Protein AF-A0A1V3X1W0-F1 (afdb_monomer_lite)

Structure (mmCIF, N/CA/C/O backbone):
data_AF-A0A1V3X1W0-F1
#
_entry.id   AF-A0A1V3X1W0-F1
#
loop_
_atom_site.group_PDB
_atom_site.id
_atom_site.type_symbol
_atom_site.label_atom_id
_atom_site.label_alt_id
_atom_site.label_comp_id
_atom_site.label_asym_id
_atom_site.label_entity_id
_atom_site.label_seq_id
_atom_site.pdbx_PDB_ins_code
_atom_site.Cartn_x
_atom_site.Cartn_y
_atom_site.Cartn_z
_atom_site.occupancy
_atom_site.B_iso_or_equiv
_atom_site.auth_seq_id
_atom_site.auth_comp_id
_atom_site.auth_asym_id
_atom_site.auth_atom_id
_atom_site.pdbx_PDB_model_num
ATOM 1 N N . MET A 1 1 ? -32.025 -1.546 24.830 1.00 60.06 1 MET A N 1
ATOM 2 C CA . MET A 1 1 ? -30.639 -1.433 25.326 1.00 60.06 1 MET A CA 1
ATOM 3 C C . MET A 1 1 ? -30.251 -2.795 25.879 1.00 60.06 1 MET A C 1
ATOM 5 O O . MET A 1 1 ? -30.602 -3.087 27.011 1.00 60.06 1 MET A O 1
ATOM 9 N N . LEU A 1 2 ? -29.684 -3.672 25.042 1.00 84.56 2 LEU A N 1
ATOM 10 C CA . LEU A 1 2 ? -29.407 -5.068 25.401 1.00 84.56 2 LEU A CA 1
ATOM 11 C C . LEU A 1 2 ? -27.909 -5.331 25.292 1.00 84.56 2 LEU A C 1
ATOM 13 O O . LEU A 1 2 ? -27.357 -5.202 24.206 1.00 84.56 2 LEU A O 1
ATOM 17 N N . ASN A 1 3 ? -27.288 -5.710 26.403 1.00 91.06 3 ASN A N 1
ATOM 18 C CA . ASN A 1 3 ? -25.958 -6.306 26.405 1.00 91.06 3 ASN A CA 1
ATOM 19 C C . ASN A 1 3 ? -26.107 -7.833 26.440 1.00 91.06 3 ASN A C 1
ATOM 21 O O . ASN A 1 3 ? -27.032 -8.342 27.071 1.00 91.06 3 ASN A O 1
ATOM 25 N N . THR A 1 4 ? -25.198 -8.550 25.782 1.00 93.31 4 THR A N 1
ATOM 26 C CA . THR A 1 4 ? -25.135 -10.018 25.769 1.00 93.31 4 THR A CA 1
ATOM 27 C C . THR A 1 4 ? -23.783 -10.474 26.321 1.00 93.31 4 THR A C 1
ATOM 29 O O . THR A 1 4 ? -22.744 -10.063 25.815 1.00 93.31 4 THR A O 1
ATOM 32 N N . GLY A 1 5 ? -23.776 -11.335 27.340 1.00 90.75 5 GLY A N 1
ATOM 33 C CA . GLY A 1 5 ? -22.561 -11.745 28.064 1.00 90.75 5 GLY A CA 1
ATOM 34 C C . GLY A 1 5 ? -22.300 -10.919 29.331 1.00 90.75 5 GLY A C 1
ATOM 35 O O . GLY A 1 5 ? -23.100 -10.052 29.691 1.00 90.75 5 GLY A O 1
ATOM 36 N N . ASP A 1 6 ? -21.190 -11.196 30.017 1.00 93.00 6 ASP A N 1
ATOM 37 C CA . ASP A 1 6 ? -20.968 -10.762 31.402 1.00 93.00 6 ASP A CA 1
ATOM 38 C C . ASP A 1 6 ? -20.188 -9.442 31.529 1.00 93.00 6 ASP A C 1
ATOM 40 O O . ASP A 1 6 ? -19.333 -9.097 30.713 1.00 93.00 6 ASP A O 1
ATOM 44 N N . PHE A 1 7 ? -20.455 -8.702 32.610 1.00 94.31 7 PHE A N 1
ATOM 45 C CA . PHE A 1 7 ? -19.731 -7.481 33.005 1.00 94.31 7 PHE A CA 1
ATOM 46 C C . PHE A 1 7 ? -19.680 -6.363 31.949 1.00 94.31 7 PHE A C 1
ATOM 48 O O . PHE A 1 7 ? -18.751 -5.559 31.938 1.00 94.31 7 PHE A O 1
ATOM 55 N N . ASN A 1 8 ? -20.685 -6.282 31.075 1.00 92.19 8 ASN A N 1
ATOM 56 C CA . ASN A 1 8 ? -20.778 -5.207 30.091 1.00 92.19 8 ASN A CA 1
ATOM 57 C C . ASN A 1 8 ? -21.503 -3.969 30.659 1.00 92.19 8 ASN A C 1
ATOM 59 O O . ASN A 1 8 ? -22.616 -4.086 31.177 1.00 92.19 8 ASN A O 1
ATOM 63 N N . ALA A 1 9 ? -20.915 -2.783 30.491 1.00 91.75 9 ALA A N 1
ATOM 64 C CA . ALA A 1 9 ? -21.475 -1.480 30.856 1.00 91.75 9 ALA A CA 1
ATOM 65 C C . ALA A 1 9 ? -21.738 -0.618 29.604 1.00 91.75 9 ALA A C 1
ATOM 67 O O . ALA A 1 9 ? -20.962 -0.661 28.657 1.00 91.75 9 ALA A O 1
ATOM 68 N N . GLY A 1 10 ? -22.809 0.183 29.599 1.00 91.00 10 GLY A N 1
ATOM 69 C CA . GLY A 1 10 ? -23.261 0.933 28.411 1.00 91.00 10 GLY A CA 1
ATOM 70 C C . GLY A 1 10 ? -24.251 0.137 27.550 1.00 91.00 10 GLY A C 1
ATOM 71 O O . GLY A 1 10 ? -25.007 -0.676 28.098 1.00 91.00 10 GLY A O 1
ATOM 72 N N . PHE A 1 11 ? -24.282 0.362 26.231 1.00 91.50 11 PHE A N 1
ATOM 73 C CA . PHE A 1 11 ? -25.335 -0.143 25.339 1.00 91.50 11 PHE A CA 1
ATOM 74 C C . PHE A 1 11 ? -24.842 -1.043 24.194 1.00 91.50 11 PHE A C 1
ATOM 76 O O . PHE A 1 11 ? -23.929 -0.698 23.459 1.00 91.50 11 PHE A O 1
ATOM 83 N N . ILE A 1 12 ? -25.553 -2.152 23.941 1.00 92.56 12 ILE A N 1
ATOM 84 C CA . ILE A 1 12 ? -25.354 -3.025 22.761 1.00 92.56 12 ILE A CA 1
ATOM 85 C C . ILE A 1 12 ? -23.946 -3.639 22.735 1.00 92.56 12 ILE A C 1
ATOM 87 O O . ILE A 1 12 ? -23.279 -3.703 21.710 1.00 92.56 12 ILE A O 1
ATOM 91 N N . ASN A 1 13 ? -23.483 -4.112 23.888 1.00 90.94 13 ASN A N 1
ATOM 92 C CA . ASN A 1 13 ? -22.205 -4.804 23.998 1.00 90.94 13 ASN A CA 1
ATOM 93 C C . ASN A 1 13 ? -22.394 -6.324 24.004 1.00 90.94 13 ASN A C 1
ATOM 95 O O . ASN A 1 13 ? -23.276 -6.831 24.696 1.00 90.94 13 ASN A O 1
ATOM 99 N N . THR A 1 14 ? -21.552 -7.052 23.274 1.00 92.69 14 THR A N 1
ATOM 100 C CA . THR A 1 14 ? -21.523 -8.520 23.237 1.00 92.69 14 THR A CA 1
ATOM 101 C C . THR A 1 14 ? -20.161 -9.040 23.698 1.00 92.69 14 THR A C 1
ATOM 103 O O . THR A 1 14 ? -19.138 -8.685 23.125 1.00 92.69 14 THR A O 1
ATOM 106 N N . GLY A 1 15 ? -20.119 -9.914 24.701 1.00 92.44 15 GLY A N 1
ATOM 107 C CA . GLY A 1 15 ? -18.882 -10.526 25.201 1.00 92.44 15 GLY A CA 1
ATOM 108 C C . GLY A 1 15 ? -18.639 -10.240 26.679 1.00 92.44 15 GLY A C 1
ATOM 109 O O . GLY A 1 15 ? -19.589 -10.272 27.457 1.00 92.44 15 GLY A O 1
ATOM 110 N N . LEU A 1 16 ? -17.385 -9.999 27.072 1.00 94.00 16 LEU A N 1
ATOM 111 C CA . LEU A 1 16 ? -16.974 -9.893 28.477 1.00 94.00 16 LEU A CA 1
ATOM 112 C C . LEU A 1 16 ? -16.328 -8.539 28.778 1.00 94.00 16 LEU A C 1
ATOM 114 O O . LEU A 1 16 ? -15.341 -8.168 28.145 1.00 94.00 16 LEU A O 1
ATOM 118 N N . GLY A 1 17 ? -16.810 -7.849 29.809 1.00 91.88 17 GLY A N 1
ATOM 119 C CA . GLY A 1 17 ? -16.084 -6.722 30.400 1.00 91.88 17 GLY A CA 1
ATOM 120 C C . GLY A 1 17 ? -15.959 -5.493 29.497 1.00 91.88 17 GLY A C 1
ATOM 121 O O . GLY A 1 17 ? -14.992 -4.749 29.639 1.00 91.88 17 GLY A O 1
ATOM 122 N N . ASN A 1 18 ? -16.875 -5.292 28.545 1.00 91.69 18 ASN A N 1
ATOM 123 C CA . ASN A 1 18 ? -16.846 -4.109 27.686 1.00 91.69 18 ASN A CA 1
ATOM 124 C C . ASN A 1 18 ? -17.540 -2.919 28.370 1.00 91.69 18 ASN A C 1
ATOM 126 O O . ASN A 1 18 ? -18.630 -3.079 28.915 1.00 91.69 18 ASN A O 1
ATOM 130 N N . SER A 1 19 ? -16.960 -1.722 28.301 1.00 90.62 19 SER A N 1
ATOM 131 C CA . SER A 1 19 ? -17.609 -0.452 28.645 1.00 90.62 19 SER A CA 1
ATOM 132 C C . SER A 1 19 ? -17.759 0.431 27.405 1.00 90.62 19 SER A C 1
ATOM 134 O O . SER A 1 19 ? -16.907 0.391 26.527 1.00 90.62 19 SER A O 1
ATOM 136 N N . GLY A 1 20 ? -18.809 1.250 27.343 1.00 88.94 20 GLY A N 1
ATOM 137 C CA . GLY A 1 20 ? -19.127 2.081 26.172 1.00 88.94 20 GLY A CA 1
ATOM 138 C C . GLY A 1 20 ? -20.240 1.458 25.330 1.00 88.94 20 GLY A C 1
ATOM 139 O O . GLY A 1 20 ? -21.023 0.671 25.862 1.00 88.94 20 GLY A O 1
ATOM 140 N N . ASP A 1 21 ? -20.322 1.792 24.039 1.00 90.12 21 ASP A N 1
ATOM 141 C CA . ASP A 1 21 ? -21.452 1.383 23.196 1.00 90.12 21 ASP A CA 1
ATOM 142 C C . ASP A 1 21 ? -21.037 0.572 21.956 1.00 90.12 21 ASP A C 1
ATOM 144 O O . ASP A 1 21 ? -20.064 0.886 21.272 1.00 90.12 21 ASP A O 1
ATOM 148 N N . SER A 1 22 ? -21.835 -0.436 21.594 1.00 90.56 22 SER A N 1
ATOM 149 C CA . SER A 1 22 ? -21.684 -1.241 20.369 1.00 90.56 22 SER A CA 1
ATOM 150 C C . SER A 1 22 ? -20.356 -2.002 20.254 1.00 90.56 22 SER A C 1
ATOM 152 O O . SER A 1 22 ? -19.782 -2.092 19.166 1.00 90.56 22 SER A O 1
ATOM 154 N N . ASN A 1 23 ? -19.843 -2.553 21.358 1.00 88.88 23 ASN A N 1
ATOM 155 C CA . ASN A 1 23 ? -18.620 -3.358 21.344 1.00 88.88 23 ASN A CA 1
ATOM 156 C C . ASN A 1 23 ? -18.905 -4.865 21.256 1.00 88.88 23 ASN A C 1
ATOM 158 O O . ASN A 1 23 ? -19.846 -5.367 21.860 1.00 88.88 23 ASN A O 1
ATOM 162 N N . THR A 1 24 ? -18.050 -5.616 20.566 1.00 89.69 24 THR A N 1
ATOM 163 C CA . THR A 1 24 ? -18.040 -7.084 20.555 1.00 89.69 24 THR A CA 1
ATOM 164 C C . THR A 1 24 ? -16.658 -7.602 20.959 1.00 89.69 24 THR A C 1
ATOM 166 O O . THR A 1 24 ? -15.658 -7.210 20.373 1.00 89.69 24 THR A O 1
ATOM 169 N N . GLY A 1 25 ? -16.567 -8.499 21.939 1.00 89.38 25 GLY A N 1
ATOM 170 C CA . GLY A 1 25 ? -15.304 -9.111 22.367 1.00 89.38 25 GLY A CA 1
ATOM 171 C C . GLY A 1 25 ? -15.000 -8.900 23.849 1.00 89.38 25 GLY A C 1
ATOM 172 O O . GLY A 1 25 ? -15.903 -9.023 24.677 1.00 89.38 25 GLY A O 1
ATOM 173 N N . LEU A 1 26 ? -13.732 -8.661 24.196 1.00 90.00 26 LEU A N 1
ATOM 174 C CA . LEU A 1 26 ? -13.257 -8.677 25.584 1.00 90.00 26 LEU A CA 1
ATOM 175 C C . LEU A 1 26 ? -12.615 -7.342 25.976 1.00 90.00 26 LEU A C 1
ATOM 177 O O . LEU A 1 26 ? -11.696 -6.876 25.307 1.00 90.00 26 LEU A O 1
ATOM 181 N N . PHE A 1 27 ? -13.027 -6.774 27.107 1.00 90.88 27 PHE A N 1
ATOM 182 C CA . PHE A 1 27 ? -12.347 -5.639 27.744 1.00 90.88 27 PHE A CA 1
ATOM 183 C C . PHE A 1 27 ? -12.186 -4.395 26.851 1.00 90.88 27 PHE A C 1
ATOM 185 O O . PHE A 1 27 ? -11.184 -3.686 26.943 1.00 90.88 27 PHE A O 1
ATOM 192 N N . ASN A 1 28 ? -13.148 -4.119 25.967 1.00 88.50 28 ASN A N 1
ATOM 193 C CA . ASN A 1 28 ? -13.152 -2.877 25.193 1.00 88.50 28 ASN A CA 1
ATOM 194 C C . ASN A 1 28 ? -13.761 -1.750 26.027 1.00 88.50 28 ASN A C 1
ATOM 196 O O . ASN A 1 28 ? -14.858 -1.923 26.540 1.00 88.50 28 ASN A O 1
ATOM 200 N N . ALA A 1 29 ? -13.079 -0.611 26.152 1.00 87.62 29 ALA A N 1
ATOM 201 C CA . ALA A 1 29 ? -13.554 0.533 26.930 1.00 87.62 29 ALA A CA 1
A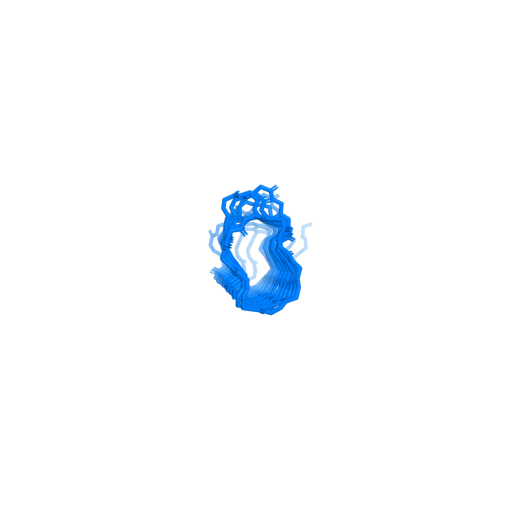TOM 202 C C . ALA A 1 29 ? -14.113 1.703 26.094 1.00 87.62 29 ALA A C 1
ATOM 204 O O . ALA A 1 29 ? -14.738 2.600 26.659 1.00 87.62 29 ALA A O 1
ATOM 205 N N . GLY A 1 30 ? -13.883 1.705 24.774 1.00 84.19 30 GLY A N 1
ATOM 206 C CA . GLY A 1 30 ? -14.447 2.688 23.840 1.00 84.19 30 GLY A CA 1
ATOM 207 C C . GLY A 1 30 ? -15.789 2.256 23.238 1.00 84.19 30 GLY A C 1
ATOM 208 O O . GLY A 1 30 ? -16.487 1.421 23.790 1.00 84.19 30 GLY A O 1
ATOM 209 N N . SER A 1 31 ? -16.142 2.793 22.071 1.00 87.06 31 SER A N 1
ATOM 210 C CA . SER A 1 31 ? -17.349 2.427 21.311 1.00 87.06 31 SER A CA 1
ATOM 211 C C . SER A 1 31 ? -17.013 1.871 19.929 1.00 87.06 31 SER A C 1
ATOM 213 O O . SER A 1 31 ? -15.994 2.245 19.340 1.00 87.06 31 SER A O 1
ATOM 215 N N . PHE A 1 32 ? -17.894 1.016 19.405 1.00 87.31 32 PHE A N 1
ATOM 216 C CA . PHE A 1 32 ? -17.793 0.347 18.101 1.00 87.31 32 PHE A CA 1
ATOM 217 C C . PHE A 1 32 ? -16.605 -0.615 17.950 1.00 87.31 32 PHE A C 1
ATOM 219 O O . PHE A 1 32 ? -16.201 -0.922 16.832 1.00 87.31 32 PHE A O 1
ATOM 226 N N . ASN A 1 33 ? -16.030 -1.132 19.033 1.00 84.81 33 ASN A N 1
ATOM 227 C CA . ASN A 1 33 ? -14.864 -2.015 18.960 1.00 84.81 33 ASN A CA 1
ATOM 228 C C . ASN A 1 33 ? -15.260 -3.481 18.782 1.00 84.81 33 ASN A C 1
ATOM 230 O O . ASN A 1 33 ? -16.116 -3.972 19.505 1.00 84.81 33 ASN A O 1
ATOM 234 N N . SER A 1 34 ? -14.612 -4.211 17.872 1.00 87.19 34 SER A N 1
ATOM 235 C CA . SER A 1 34 ? -14.755 -5.667 17.746 1.00 87.19 34 SER A CA 1
ATOM 236 C C . SER A 1 34 ? -13.415 -6.360 18.001 1.00 87.19 34 SER A C 1
ATOM 238 O O . SER A 1 34 ? -12.603 -6.509 17.098 1.00 87.19 34 SER A O 1
ATOM 240 N N . GLY A 1 35 ? -13.127 -6.783 19.227 1.00 84.62 35 GLY A N 1
ATOM 241 C CA . GLY A 1 35 ? -11.817 -7.350 19.547 1.00 84.62 35 GLY A CA 1
ATOM 242 C C . GLY A 1 35 ? -11.508 -7.390 21.032 1.00 84.62 35 GLY A C 1
ATOM 243 O O . GLY A 1 35 ? -12.409 -7.542 21.857 1.00 84.62 35 GLY A O 1
ATOM 244 N N . ILE A 1 36 ? -10.223 -7.285 21.366 1.00 83.56 36 ILE A N 1
ATOM 245 C CA . ILE A 1 36 ? -9.743 -7.346 22.749 1.00 83.56 36 ILE A CA 1
ATOM 246 C C . ILE A 1 36 ? -9.042 -6.034 23.110 1.00 83.56 36 ILE A C 1
ATOM 248 O O . ILE A 1 36 ? -8.106 -5.631 22.421 1.00 83.56 36 ILE A O 1
ATOM 252 N N . GLY A 1 37 ? -9.448 -5.402 24.214 1.00 82.69 37 GLY A N 1
ATOM 253 C CA . GLY A 1 37 ? -8.663 -4.351 24.870 1.00 82.69 37 GLY A CA 1
ATOM 254 C C . GLY A 1 37 ? -8.643 -2.984 24.180 1.00 82.69 37 GLY A C 1
ATOM 255 O O . GLY A 1 37 ? -7.709 -2.215 24.408 1.00 82.69 37 GLY A O 1
ATOM 256 N N . SER A 1 38 ? -9.619 -2.652 23.329 1.00 82.69 38 SER A N 1
ATOM 257 C CA . SER A 1 38 ? -9.660 -1.332 22.686 1.00 82.69 38 SER A CA 1
ATOM 258 C C . SER A 1 38 ? -10.291 -0.273 23.593 1.00 82.69 38 SER A C 1
ATOM 260 O O . SER A 1 38 ? -11.466 -0.368 23.942 1.00 82.69 38 SER A O 1
ATOM 262 N N . ALA A 1 39 ? -9.540 0.773 23.947 1.00 82.00 39 ALA A N 1
ATOM 263 C CA . ALA A 1 39 ? -10.008 1.858 24.823 1.00 82.00 39 ALA A CA 1
ATOM 264 C C . ALA A 1 39 ? -10.541 3.102 24.083 1.00 82.00 39 ALA A C 1
ATOM 266 O O . ALA A 1 39 ? -10.904 4.093 24.710 1.00 82.00 39 ALA A O 1
ATOM 267 N N . VAL A 1 40 ? -10.566 3.078 22.751 1.00 79.50 40 VAL A N 1
ATOM 268 C CA . VAL A 1 40 ? -10.850 4.247 21.905 1.00 79.50 40 VAL A CA 1
ATOM 269 C C . VAL A 1 40 ? -12.212 4.131 21.218 1.00 79.50 40 VAL A C 1
ATOM 271 O O . VAL A 1 40 ? -12.600 3.050 20.773 1.00 79.50 40 VAL A O 1
ATOM 274 N N . ASN A 1 41 ? -12.938 5.248 21.110 1.00 81.44 41 ASN A N 1
ATOM 275 C CA . ASN A 1 41 ? -14.169 5.330 20.318 1.00 81.44 41 ASN A CA 1
ATOM 276 C C . ASN A 1 41 ? -13.822 5.322 18.830 1.00 81.44 41 ASN A C 1
ATOM 278 O O . ASN A 1 41 ? -13.130 6.224 18.358 1.00 81.44 41 ASN A O 1
ATOM 282 N N . GLN A 1 42 ? -14.311 4.325 18.097 1.00 72.44 42 GLN A N 1
ATOM 283 C CA . GLN A 1 42 ? -14.084 4.239 16.660 1.00 72.44 42 GLN A CA 1
ATOM 284 C C . GLN A 1 42 ? -15.209 4.915 15.890 1.00 72.44 42 GLN A C 1
ATOM 286 O O . GLN A 1 42 ? -16.379 4.757 16.224 1.00 72.44 42 GLN A O 1
ATOM 291 N N . SER A 1 43 ? -14.868 5.621 14.813 1.00 75.00 43 SER A N 1
ATOM 292 C CA . SER A 1 43 ? -15.875 6.110 13.861 1.00 75.00 43 SER A CA 1
ATOM 293 C C . SER A 1 43 ? -16.502 4.967 13.051 1.00 75.00 43 SER A C 1
ATOM 295 O O . SER A 1 43 ? -17.638 5.085 12.607 1.00 75.00 43 SER A O 1
ATOM 297 N N . VAL A 1 44 ? -15.760 3.867 12.861 1.00 73.69 44 VAL A N 1
ATOM 298 C CA . VAL A 1 44 ? -16.181 2.622 12.196 1.00 73.69 44 VAL A CA 1
ATOM 299 C C . VAL A 1 44 ? -15.484 1.456 12.889 1.00 73.69 44 VAL A C 1
ATOM 301 O O . VAL A 1 44 ? -14.320 1.590 13.264 1.00 73.69 44 VAL A O 1
ATOM 304 N N . SER A 1 45 ? -16.155 0.314 13.039 1.00 74.44 45 SER A N 1
ATOM 305 C CA . SER A 1 45 ? -15.613 -0.810 13.797 1.00 74.44 45 SER A CA 1
ATOM 306 C C . SER A 1 45 ? -14.256 -1.306 13.309 1.00 74.44 45 SER A C 1
ATOM 308 O O . SER A 1 45 ? -14.103 -1.706 12.157 1.00 74.44 45 SER A O 1
ATOM 310 N N . ASN A 1 46 ? -13.288 -1.334 14.227 1.00 84.12 46 ASN A N 1
ATOM 311 C CA . ASN A 1 46 ? -12.054 -2.091 14.053 1.00 84.12 46 ASN A CA 1
ATOM 312 C C . ASN A 1 46 ? -12.273 -3.525 14.537 1.00 84.12 46 ASN A C 1
ATOM 314 O O . ASN A 1 46 ? -12.857 -3.731 15.604 1.00 84.12 46 ASN A O 1
ATOM 318 N N . SER A 1 47 ? -11.773 -4.493 13.771 1.00 85.06 47 SER A N 1
ATOM 319 C CA . SER A 1 47 ? -11.769 -5.912 14.110 1.00 85.06 47 SER A CA 1
ATOM 320 C C . SER A 1 47 ? -10.361 -6.395 14.466 1.00 85.06 47 SER A C 1
ATOM 322 O O . SER A 1 47 ? -9.416 -6.138 13.726 1.00 85.06 47 SER A O 1
ATOM 324 N N . GLY A 1 48 ? -10.202 -7.116 15.575 1.00 84.00 48 GLY A N 1
ATOM 325 C CA . GLY A 1 48 ? -8.927 -7.711 15.990 1.00 84.00 48 GLY A CA 1
ATOM 326 C C . GLY A 1 48 ? -8.214 -6.930 17.097 1.00 84.00 48 GLY A C 1
ATOM 327 O O . GLY A 1 48 ? -8.868 -6.396 17.991 1.00 84.00 48 GLY A O 1
ATOM 328 N N . PHE A 1 49 ? -6.878 -6.916 17.103 1.00 81.88 49 PHE A N 1
ATOM 329 C CA . PHE A 1 49 ? -6.087 -6.423 18.241 1.00 81.88 49 PHE A CA 1
ATOM 330 C C . PHE A 1 49 ? -5.043 -5.382 17.836 1.00 81.88 49 PHE A C 1
ATOM 332 O O . PHE A 1 49 ? -4.378 -5.512 16.814 1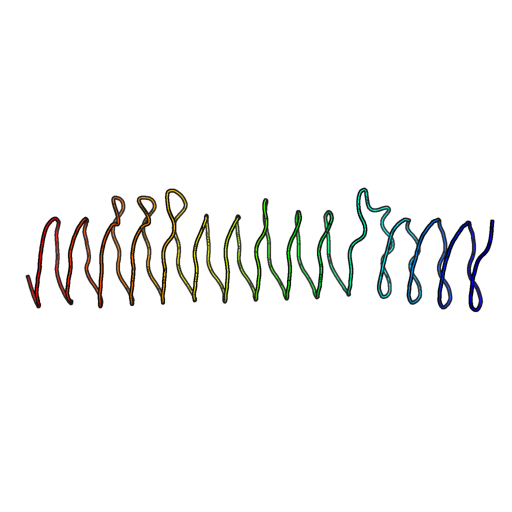.00 81.88 49 PHE A O 1
ATOM 339 N N . GLY A 1 50 ? -4.858 -4.358 18.670 1.00 83.62 50 GLY A N 1
ATOM 340 C CA . GLY A 1 50 ? -3.795 -3.367 18.486 1.00 83.62 50 GLY A CA 1
ATOM 341 C C . GLY A 1 50 ? -3.963 -2.463 17.262 1.00 83.62 50 GLY A C 1
ATOM 342 O O . GLY A 1 50 ? -2.999 -1.817 16.865 1.00 83.62 50 GLY A O 1
ATOM 343 N N . ASN A 1 51 ? -5.151 -2.417 16.651 1.00 86.75 51 ASN A N 1
ATOM 344 C CA . ASN A 1 51 ? -5.402 -1.535 15.516 1.00 86.75 51 ASN A CA 1
ATOM 345 C C . ASN A 1 51 ? -5.670 -0.094 15.980 1.00 86.75 51 ASN A C 1
ATOM 347 O O . ASN A 1 51 ? -6.444 0.127 16.912 1.00 86.75 51 ASN A O 1
ATOM 351 N N . THR A 1 52 ? -5.089 0.885 15.290 1.00 85.81 52 THR A N 1
ATOM 352 C CA . THR A 1 52 ? -5.302 2.324 15.498 1.00 85.81 52 THR A CA 1
ATOM 353 C C . THR A 1 52 ? -5.826 2.976 14.216 1.00 85.81 52 THR A C 1
ATOM 355 O O . THR A 1 52 ? -5.429 2.609 13.116 1.00 85.81 52 THR A O 1
ATOM 358 N N . GLY A 1 53 ? -6.739 3.943 14.325 1.00 85.75 53 GLY A N 1
ATOM 359 C CA . GLY A 1 53 ? -7.454 4.505 13.169 1.00 85.75 53 GLY A CA 1
ATOM 360 C C . GLY A 1 53 ? -8.785 3.791 12.917 1.00 85.75 53 GLY A C 1
ATOM 361 O O . GLY A 1 53 ? -9.371 3.308 13.872 1.00 85.75 53 GLY A O 1
ATOM 362 N N . THR A 1 54 ? -9.306 3.750 11.688 1.00 85.69 54 THR A N 1
ATOM 363 C CA . THR A 1 54 ? -10.716 3.370 11.430 1.00 85.69 54 THR A CA 1
ATOM 364 C C . THR A 1 54 ? -10.877 2.252 10.403 1.00 85.69 54 THR A C 1
ATOM 366 O O . THR A 1 54 ? -10.198 2.235 9.378 1.00 85.69 54 THR A O 1
ATOM 369 N N . GLY A 1 55 ? -11.822 1.338 10.641 1.00 87.44 55 GLY A N 1
ATOM 370 C CA . GLY A 1 55 ? -12.168 0.269 9.699 1.00 87.44 55 GLY A CA 1
ATOM 371 C C . GLY A 1 55 ? -11.053 -0.755 9.463 1.00 87.44 55 GLY A C 1
ATOM 372 O O . GLY A 1 55 ? -10.979 -1.342 8.387 1.00 87.44 55 GLY A O 1
ATOM 373 N N . ASN A 1 56 ? -10.165 -0.944 10.436 1.00 90.62 56 ASN A N 1
ATOM 374 C CA . ASN A 1 56 ? -9.047 -1.875 10.335 1.00 90.62 56 ASN A CA 1
ATOM 375 C C . ASN A 1 56 ? -9.448 -3.279 10.789 1.00 90.62 56 ASN A C 1
ATOM 377 O O . ASN A 1 56 ? -10.162 -3.432 11.777 1.00 90.62 56 ASN A O 1
ATOM 381 N N . SER A 1 57 ? -8.936 -4.304 10.117 1.00 91.75 57 SER A N 1
ATOM 382 C CA . SER A 1 57 ? -9.141 -5.713 10.444 1.00 91.75 57 SER A CA 1
ATOM 383 C C . SER A 1 57 ? -7.803 -6.433 10.605 1.00 91.75 57 SER A C 1
ATOM 385 O O . SER A 1 57 ? -6.934 -6.348 9.740 1.00 91.75 57 SER A O 1
ATOM 387 N N . GLY A 1 58 ? -7.630 -7.165 11.704 1.00 92.06 58 GLY A N 1
ATOM 388 C CA . GLY A 1 58 ? -6.435 -7.960 11.988 1.00 92.06 58 GLY A CA 1
ATOM 389 C C . GLY A 1 58 ? -5.622 -7.406 13.155 1.00 92.06 58 GLY A C 1
ATOM 390 O O . GLY A 1 58 ? -6.193 -7.107 14.204 1.00 92.06 58 GLY A O 1
ATOM 391 N N . PHE A 1 59 ? -4.301 -7.314 13.011 1.00 92.12 59 PHE A N 1
ATOM 392 C CA . PHE A 1 59 ? -3.391 -7.055 14.126 1.00 92.12 59 PHE A CA 1
ATOM 393 C C . PHE A 1 59 ? -2.473 -5.864 13.872 1.00 92.12 59 PHE A C 1
ATOM 395 O O . PHE A 1 59 ? -1.798 -5.810 12.850 1.00 92.12 59 PHE A O 1
ATOM 402 N N . PHE A 1 60 ? -2.366 -4.955 14.838 1.00 92.81 60 PHE A N 1
ATOM 403 C CA . PHE A 1 60 ? -1.366 -3.882 14.831 1.00 92.81 60 PHE A CA 1
ATOM 404 C C . PHE A 1 60 ? -1.395 -2.979 13.588 1.00 92.81 60 PHE A C 1
ATOM 406 O O . PHE A 1 60 ? -0.369 -2.417 13.209 1.00 92.81 60 PHE A O 1
ATOM 413 N N . ASN A 1 61 ? -2.545 -2.845 12.926 1.00 93.56 61 ASN A N 1
ATOM 414 C CA . ASN A 1 61 ? -2.666 -1.943 11.788 1.00 93.56 61 ASN A CA 1
ATOM 415 C C . ASN A 1 61 ? -2.877 -0.499 12.254 1.00 93.56 61 ASN A C 1
ATOM 417 O O . ASN A 1 61 ? -3.560 -0.258 13.245 1.00 93.56 61 ASN A O 1
ATOM 421 N N . SER A 1 62 ? -2.349 0.462 11.506 1.00 93.44 62 SER A N 1
ATOM 422 C CA . SER A 1 62 ? -2.464 1.893 11.777 1.00 93.44 62 SER A CA 1
ATOM 423 C C . SER A 1 62 ? -3.016 2.636 10.561 1.00 93.44 62 SER A C 1
ATOM 425 O O . SER A 1 62 ? -2.495 2.514 9.457 1.00 93.44 62 SER A O 1
ATOM 427 N N . GLY A 1 63 ? -4.058 3.439 10.742 1.00 91.12 63 GLY A N 1
ATOM 428 C CA . GLY A 1 63 ? -4.653 4.244 9.675 1.00 91.12 63 GLY A CA 1
ATOM 429 C C . GLY A 1 63 ? -6.053 3.781 9.295 1.00 91.12 63 GLY A C 1
ATOM 430 O O . GLY A 1 63 ? -6.834 3.426 10.175 1.00 91.12 63 GLY A O 1
ATOM 431 N N . THR A 1 64 ? -6.403 3.838 8.010 1.00 91.38 64 THR A N 1
ATOM 432 C CA . THR A 1 64 ? -7.795 3.627 7.569 1.00 91.38 64 THR A CA 1
ATOM 433 C C . THR A 1 64 ? -7.925 2.453 6.613 1.00 91.38 64 THR A C 1
ATOM 435 O O . THR A 1 64 ? -7.198 2.395 5.622 1.00 91.38 64 THR A O 1
ATOM 438 N N . ALA A 1 65 ? -8.898 1.576 6.870 1.00 92.81 65 ALA A N 1
ATOM 439 C CA . ALA A 1 65 ? -9.265 0.440 6.022 1.00 92.81 65 ALA A CA 1
ATOM 440 C C . ALA A 1 65 ? -8.130 -0.579 5.792 1.00 92.81 65 ALA A C 1
ATOM 442 O O . ALA A 1 65 ? -7.985 -1.128 4.706 1.00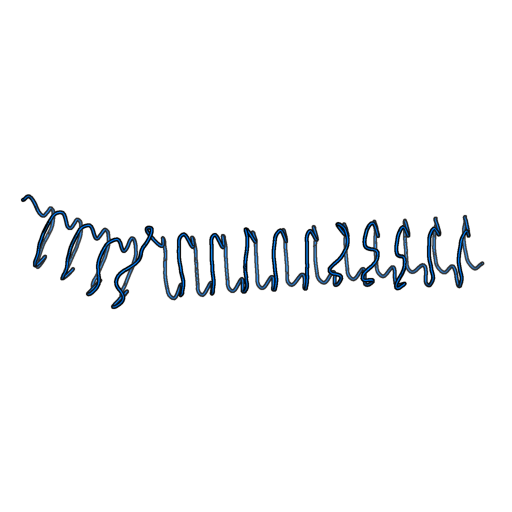 92.81 65 ALA A O 1
ATOM 443 N N . GLN A 1 66 ? -7.304 -0.828 6.802 1.00 95.25 66 GLN A N 1
ATOM 444 C CA . GLN A 1 66 ? -6.193 -1.776 6.732 1.00 95.25 66 GLN A CA 1
ATOM 445 C C . GLN A 1 66 ? -6.656 -3.205 7.041 1.00 95.25 66 GLN A C 1
ATOM 447 O O . GLN A 1 66 ? -7.437 -3.410 7.965 1.00 95.25 66 GLN A O 1
ATOM 452 N N . SER A 1 67 ? -6.144 -4.208 6.329 1.00 96.12 67 SER A N 1
ATOM 453 C CA . SER A 1 67 ? -6.478 -5.619 6.544 1.00 96.12 67 SER A CA 1
ATOM 454 C C . SER A 1 67 ? -5.224 -6.486 6.666 1.00 96.12 67 SER A C 1
ATOM 456 O O . SER A 1 67 ? -4.392 -6.524 5.768 1.00 96.12 67 SER A O 1
ATOM 458 N N . GLY A 1 68 ? -5.092 -7.246 7.749 1.00 96.31 68 GLY A N 1
ATOM 459 C CA . GLY A 1 68 ? -3.960 -8.145 7.985 1.00 96.31 68 GLY A CA 1
ATOM 460 C C . GLY A 1 68 ? -3.116 -7.700 9.174 1.00 96.31 68 GLY A C 1
ATOM 461 O O . GLY A 1 68 ? -3.676 -7.472 10.244 1.00 96.31 68 GLY A O 1
ATOM 462 N N . ILE A 1 69 ? -1.790 -7.631 9.039 1.00 97.38 69 ILE A N 1
ATOM 463 C CA . ILE A 1 69 ? -0.888 -7.373 10.170 1.00 97.38 69 ILE A CA 1
ATOM 464 C C . ILE A 1 69 ? 0.045 -6.200 9.898 1.00 97.38 69 ILE A C 1
ATOM 466 O O . ILE A 1 69 ? 0.771 -6.202 8.911 1.00 97.38 69 ILE A O 1
ATOM 470 N N . GLY A 1 70 ? 0.106 -5.241 10.817 1.00 96.88 70 GLY A N 1
ATOM 471 C CA . GLY A 1 70 ? 1.152 -4.219 10.815 1.00 96.88 70 GLY A CA 1
ATOM 472 C C . GLY A 1 70 ? 1.101 -3.268 9.621 1.00 96.88 70 GLY A C 1
ATOM 473 O O . GLY A 1 70 ? 2.115 -2.648 9.308 1.00 96.88 70 GLY A O 1
ATOM 474 N N . ASN A 1 71 ? -0.028 -3.174 8.916 1.00 97.69 71 ASN A N 1
ATOM 475 C CA . ASN A 1 71 ? -0.149 -2.244 7.801 1.00 97.69 71 ASN A CA 1
ATOM 476 C C . ASN A 1 71 ? -0.342 -0.815 8.317 1.00 97.69 71 ASN A C 1
ATOM 478 O O . ASN A 1 71 ? -0.940 -0.603 9.370 1.00 97.69 71 ASN A O 1
ATOM 482 N N . SER A 1 72 ? 0.155 0.166 7.573 1.00 96.94 72 SER A N 1
ATOM 483 C CA . SER A 1 72 ? 0.138 1.575 7.947 1.00 96.94 72 SER A CA 1
ATOM 484 C C . SER A 1 72 ? -0.262 2.477 6.782 1.00 96.94 72 SER A C 1
ATOM 486 O O . SER A 1 72 ? 0.104 2.226 5.637 1.00 96.94 72 SER A O 1
ATOM 488 N N . GLY A 1 73 ? -0.956 3.574 7.073 1.00 93.06 73 GLY A N 1
ATOM 489 C CA . GLY A 1 73 ? -1.175 4.662 6.120 1.00 93.06 73 GLY A CA 1
ATOM 490 C C . GLY A 1 73 ? -2.640 4.898 5.773 1.00 93.06 73 GLY A C 1
ATOM 491 O O . GLY A 1 73 ? -3.553 4.608 6.547 1.00 93.06 73 GLY A O 1
ATOM 492 N N . THR A 1 74 ? -2.861 5.512 4.619 1.00 85.44 74 THR A N 1
ATOM 493 C CA . THR A 1 74 ? -4.192 5.887 4.144 1.00 85.44 74 THR A CA 1
ATOM 494 C C . THR A 1 74 ? -4.589 4.993 2.987 1.00 85.44 74 THR A C 1
ATOM 496 O O . THR A 1 74 ? -3.790 4.776 2.084 1.00 85.44 74 THR A O 1
ATOM 499 N N . ASN A 1 75 ? -5.851 4.576 2.959 1.00 85.56 75 ASN A N 1
ATOM 500 C CA . ASN A 1 75 ? -6.429 3.704 1.936 1.00 85.56 75 ASN A CA 1
ATOM 501 C C . ASN A 1 75 ? -6.060 2.230 2.139 1.00 85.56 75 ASN A C 1
ATOM 503 O O . ASN A 1 75 ? -5.123 1.880 2.847 1.00 85.56 75 ASN A O 1
ATOM 507 N N . PHE A 1 76 ? -6.847 1.362 1.512 1.00 91.88 76 PHE A N 1
ATOM 508 C CA . PHE A 1 76 ? -6.871 -0.069 1.781 1.00 91.88 76 PHE A CA 1
ATOM 509 C C . PHE A 1 76 ? -5.521 -0.742 1.523 1.00 91.88 76 PHE A C 1
ATOM 511 O O . PHE A 1 76 ? -5.167 -0.934 0.366 1.00 91.88 76 PHE A O 1
ATOM 518 N N . ASN A 1 77 ? -4.781 -1.127 2.565 1.00 96.69 77 ASN A N 1
ATOM 519 C CA . ASN A 1 77 ? -3.702 -2.100 2.399 1.00 96.69 77 ASN A CA 1
ATOM 520 C C . ASN A 1 77 ? -4.144 -3.460 2.931 1.00 96.69 77 ASN A C 1
ATOM 522 O O . ASN A 1 77 ? -4.822 -3.541 3.955 1.00 96.69 77 ASN A O 1
ATOM 526 N N . THR A 1 78 ? -3.731 -4.526 2.254 1.00 97.56 78 THR A N 1
ATOM 527 C CA . THR A 1 78 ? -4.007 -5.905 2.649 1.00 97.56 78 THR A CA 1
ATOM 528 C C . THR A 1 78 ? -2.724 -6.730 2.736 1.00 97.56 78 THR A C 1
ATOM 530 O O . THR A 1 78 ? -1.839 -6.620 1.891 1.00 97.56 78 THR A O 1
ATOM 533 N N . GLY A 1 79 ? -2.607 -7.573 3.758 1.00 97.62 79 GLY A N 1
ATOM 534 C CA . GLY A 1 79 ? -1.438 -8.419 3.991 1.00 97.62 79 GLY A CA 1
ATOM 535 C C . GLY A 1 79 ? -0.623 -7.951 5.191 1.00 97.62 79 GLY A C 1
ATOM 536 O O . GLY A 1 79 ? -1.184 -7.738 6.263 1.00 97.62 79 GLY A O 1
ATOM 537 N N . PHE A 1 80 ? 0.694 -7.845 5.044 1.00 98.31 80 PHE A N 1
ATOM 538 C CA . PHE A 1 80 ? 1.624 -7.691 6.158 1.00 98.31 80 PHE A CA 1
ATOM 539 C C . PHE A 1 80 ? 2.559 -6.507 5.937 1.00 98.31 80 PHE A C 1
ATOM 541 O O . PHE A 1 80 ? 3.220 -6.434 4.907 1.00 98.31 80 PHE A O 1
ATOM 548 N N . PHE A 1 81 ? 2.677 -5.628 6.927 1.00 98.25 81 PHE A N 1
ATOM 549 C CA . PHE A 1 81 ? 3.688 -4.568 6.994 1.00 98.25 81 PHE A CA 1
ATOM 550 C C . PHE A 1 81 ? 3.702 -3.592 5.811 1.00 98.25 81 PHE A C 1
ATOM 552 O O . PHE A 1 81 ? 4.725 -2.968 5.542 1.00 98.25 81 PHE A O 1
ATOM 559 N N . ASN A 1 82 ? 2.589 -3.442 5.092 1.00 98.06 82 ASN A N 1
ATOM 560 C CA . ASN A 1 82 ? 2.514 -2.468 4.010 1.00 98.06 82 ASN A CA 1
ATOM 561 C C . ASN A 1 82 ? 2.416 -1.043 4.569 1.00 98.06 82 ASN A C 1
ATOM 563 O O . ASN A 1 82 ? 1.814 -0.825 5.619 1.00 98.06 82 ASN A O 1
ATOM 567 N N . SER A 1 83 ? 2.970 -0.064 3.860 1.00 97.31 83 SER A N 1
ATOM 568 C CA . SER A 1 83 ? 2.907 1.349 4.225 1.00 97.31 83 SER A CA 1
ATOM 569 C C . SER A 1 83 ? 2.480 2.216 3.046 1.00 97.31 83 SER A C 1
ATOM 571 O O . SER A 1 83 ? 2.994 2.067 1.940 1.00 97.31 83 SER A O 1
ATOM 573 N N . GLY A 1 84 ? 1.555 3.142 3.281 1.00 95.31 84 GLY A N 1
ATOM 574 C CA . GLY A 1 84 ? 0.955 3.987 2.250 1.00 95.31 84 GLY A CA 1
ATOM 575 C C . GLY A 1 84 ? -0.473 3.540 1.961 1.00 95.31 84 GLY A C 1
ATOM 576 O O . GLY A 1 84 ? -1.256 3.439 2.905 1.00 95.31 84 GLY A O 1
ATOM 577 N N . GLY A 1 85 ? -0.825 3.276 0.701 1.00 95.50 85 GLY A N 1
ATOM 578 C CA . GLY A 1 85 ? -2.199 2.946 0.317 1.00 95.50 85 GLY A CA 1
ATOM 579 C C . GLY A 1 85 ? -2.333 1.994 -0.864 1.00 95.50 85 GLY A C 1
ATOM 580 O O . GLY A 1 85 ? -1.511 1.988 -1.774 1.00 95.50 85 GLY A O 1
ATOM 581 N N . LEU A 1 86 ? -3.426 1.228 -0.893 1.00 96.06 86 LEU A N 1
ATOM 582 C CA . LEU A 1 86 ? -3.753 0.313 -1.998 1.00 96.06 86 LEU A CA 1
ATOM 583 C C . LEU A 1 86 ? -2.700 -0.782 -2.227 1.00 96.06 86 LEU A C 1
ATOM 585 O O . LEU A 1 86 ? -2.603 -1.332 -3.320 1.00 96.06 86 LEU A O 1
ATOM 589 N N . ASN A 1 87 ? -1.913 -1.117 -1.204 1.00 97.31 87 ASN A N 1
ATOM 590 C CA . ASN A 1 87 ? -0.903 -2.160 -1.293 1.00 97.31 87 ASN A CA 1
ATOM 591 C C . ASN A 1 87 ? -1.462 -3.533 -0.895 1.00 97.31 87 ASN A C 1
ATOM 593 O O . ASN A 1 87 ? -2.252 -3.651 0.037 1.00 97.31 87 ASN A O 1
ATOM 597 N N . SER A 1 88 ? -1.005 -4.590 -1.557 1.00 97.81 88 SER A N 1
ATOM 598 C CA . SER A 1 88 ? -1.388 -5.974 -1.298 1.00 97.81 88 SER A CA 1
ATOM 599 C C . SER A 1 88 ? -0.154 -6.868 -1.204 1.00 97.81 88 SER A C 1
ATOM 601 O O . SER A 1 88 ? 0.647 -6.937 -2.132 1.00 97.81 88 SER A O 1
ATOM 603 N N . GLY A 1 89 ? 0.002 -7.587 -0.097 1.00 97.94 89 GLY A N 1
ATOM 604 C CA . GLY A 1 89 ? 1.096 -8.536 0.107 1.00 97.94 89 GLY A CA 1
ATOM 605 C C . GLY A 1 89 ? 1.989 -8.148 1.278 1.00 97.94 89 GLY A C 1
ATOM 606 O O . GLY A 1 89 ? 1.468 -7.891 2.359 1.00 97.94 89 GLY A O 1
ATOM 607 N N . PHE A 1 90 ? 3.311 -8.170 1.109 1.00 98.50 90 PHE A N 1
ATOM 608 C CA . PHE A 1 90 ? 4.267 -8.078 2.216 1.00 98.50 90 PHE A CA 1
ATOM 609 C C . PHE A 1 90 ? 5.222 -6.887 2.077 1.00 98.50 90 PHE A C 1
ATOM 611 O O . PHE A 1 90 ? 6.014 -6.829 1.144 1.00 98.50 90 PHE A O 1
ATOM 618 N N . ALA A 1 91 ? 5.220 -5.978 3.047 1.00 98.25 91 ALA A N 1
ATOM 619 C CA . ALA A 1 91 ? 6.182 -4.885 3.154 1.00 98.25 91 ALA A CA 1
ATOM 620 C C . ALA A 1 91 ? 6.303 -4.032 1.881 1.00 98.25 91 ALA A C 1
ATOM 622 O O . ALA A 1 91 ? 7.408 -3.701 1.457 1.00 98.25 91 ALA A O 1
ATOM 623 N N . ASN A 1 92 ? 5.180 -3.699 1.241 1.00 97.94 92 ASN A N 1
ATOM 624 C CA . ASN A 1 92 ? 5.190 -2.735 0.146 1.00 97.94 92 ASN A CA 1
ATOM 625 C C . ASN A 1 92 ? 5.049 -1.302 0.678 1.00 97.94 92 ASN A C 1
ATOM 627 O O . ASN A 1 92 ? 4.305 -1.068 1.629 1.00 97.94 92 ASN A O 1
ATOM 631 N N . PHE A 1 93 ? 5.719 -0.347 0.038 1.00 96.75 93 PHE A N 1
ATOM 632 C CA . PHE A 1 93 ? 5.764 1.059 0.432 1.00 96.75 93 PHE A CA 1
ATOM 633 C C . PHE A 1 93 ? 5.250 1.966 -0.692 1.00 96.75 93 PHE A C 1
ATOM 635 O O . PHE A 1 93 ? 5.620 1.815 -1.852 1.00 96.75 93 PHE A O 1
ATOM 642 N N . GLY A 1 94 ? 4.429 2.956 -0.354 1.00 94.62 94 GLY A N 1
ATOM 643 C CA . GLY A 1 94 ? 3.835 3.870 -1.328 1.00 94.62 94 GLY A CA 1
ATOM 644 C C . GLY A 1 94 ? 2.433 3.431 -1.740 1.00 94.62 94 GLY A C 1
ATOM 645 O O . GLY A 1 94 ? 1.588 3.193 -0.879 1.00 94.62 94 GLY A O 1
ATOM 646 N N . GLY A 1 95 ? 2.158 3.384 -3.041 1.00 94.12 95 GLY A N 1
ATOM 647 C CA . GLY A 1 95 ? 0.814 3.275 -3.599 1.00 94.12 95 GLY A CA 1
ATOM 648 C C . GLY A 1 95 ? 0.635 2.109 -4.569 1.00 94.12 95 GLY A C 1
ATOM 649 O O . GLY A 1 95 ? 1.433 1.945 -5.483 1.00 94.12 95 GLY A O 1
ATOM 650 N N . ASN A 1 96 ? -0.480 1.383 -4.461 1.00 95.44 96 ASN A N 1
ATOM 651 C CA . ASN A 1 96 ? -0.960 0.431 -5.478 1.00 95.44 96 ASN A CA 1
ATOM 652 C C . ASN A 1 96 ? -0.059 -0.794 -5.728 1.00 95.44 96 ASN A C 1
ATOM 654 O O . ASN A 1 96 ? -0.162 -1.431 -6.775 1.00 95.44 96 ASN A O 1
ATOM 658 N N . ASN A 1 97 ? 0.831 -1.155 -4.810 1.00 97.12 97 ASN A N 1
ATOM 659 C CA . ASN A 1 97 ? 1.779 -2.239 -5.053 1.00 97.12 97 ASN A CA 1
ATOM 660 C C . ASN A 1 97 ? 1.201 -3.614 -4.700 1.00 97.12 97 ASN A C 1
ATOM 662 O O . ASN A 1 97 ? 0.539 -3.768 -3.682 1.00 97.12 97 ASN A O 1
ATOM 666 N N . THR A 1 98 ? 1.502 -4.641 -5.491 1.00 97.88 98 THR A N 1
ATOM 667 C CA . THR A 1 98 ? 1.138 -6.036 -5.218 1.00 97.88 98 THR A CA 1
ATOM 668 C C . THR A 1 98 ? 2.375 -6.929 -5.179 1.00 97.88 98 THR A C 1
ATOM 670 O O . THR A 1 98 ? 3.224 -6.876 -6.062 1.00 97.88 98 THR A O 1
ATOM 673 N N . GLY A 1 99 ? 2.472 -7.801 -4.180 1.00 97.88 99 GLY A N 1
ATOM 674 C CA . GLY A 1 99 ? 3.607 -8.704 -3.995 1.00 97.88 99 GLY A CA 1
ATOM 675 C C . GLY A 1 99 ? 4.405 -8.323 -2.759 1.00 97.88 99 GLY A C 1
ATOM 676 O O . GLY A 1 99 ? 3.800 -8.109 -1.708 1.00 97.88 99 GLY A O 1
ATOM 677 N N . ALA A 1 100 ? 5.733 -8.276 -2.841 1.00 98.44 100 ALA A N 1
ATOM 678 C CA . ALA A 1 100 ? 6.546 -7.975 -1.670 1.00 98.44 100 ALA A CA 1
ATOM 679 C C . ALA A 1 100 ? 7.681 -6.989 -1.919 1.00 98.44 100 ALA A C 1
ATOM 681 O O . ALA A 1 100 ? 8.340 -7.029 -2.955 1.00 98.44 100 ALA A O 1
ATOM 682 N N . PHE A 1 101 ? 7.948 -6.149 -0.920 1.00 98.19 101 PHE A N 1
ATOM 683 C CA . PHE A 1 101 ? 9.067 -5.206 -0.917 1.00 98.19 101 PHE A CA 1
ATOM 684 C C . PHE A 1 101 ? 9.080 -4.235 -2.100 1.00 98.19 101 PHE A C 1
ATOM 686 O O . PHE A 1 101 ? 10.134 -3.711 -2.452 1.00 98.19 101 PHE A O 1
ATOM 693 N N . ASN A 1 102 ? 7.931 -3.994 -2.732 1.00 97.81 102 ASN A N 1
ATOM 694 C CA . ASN A 1 102 ? 7.854 -2.997 -3.787 1.00 97.81 102 ASN A CA 1
ATOM 695 C C . ASN A 1 102 ? 7.763 -1.595 -3.180 1.00 97.81 102 ASN A C 1
ATOM 697 O O . ASN A 1 102 ? 7.124 -1.407 -2.143 1.00 97.81 102 ASN A O 1
ATOM 701 N N . SER A 1 103 ? 8.358 -0.611 -3.842 1.00 96.62 103 SER A N 1
ATOM 702 C CA . SER A 1 103 ? 8.272 0.797 -3.484 1.00 96.62 103 SER A CA 1
ATOM 703 C C . SER A 1 103 ? 7.902 1.659 -4.688 1.00 96.62 103 SER A C 1
ATOM 705 O O . SER A 1 103 ? 8.348 1.436 -5.809 1.00 96.62 103 SER A O 1
ATOM 707 N N . GLY A 1 104 ? 7.064 2.662 -4.473 1.00 93.44 104 GLY A N 1
ATOM 708 C CA . GLY A 1 104 ? 6.650 3.582 -5.531 1.00 93.44 104 GLY A CA 1
ATOM 709 C C . GLY A 1 104 ? 5.225 4.050 -5.319 1.00 93.44 104 GLY A C 1
ATOM 710 O O . GLY A 1 104 ? 4.419 3.341 -4.712 1.00 93.44 104 GLY A O 1
ATOM 711 N N . SER A 1 105 ? 4.934 5.271 -5.760 1.00 86.75 105 SER A N 1
ATOM 712 C CA . SER A 1 105 ? 3.689 5.967 -5.418 1.00 86.75 105 SER A CA 1
ATOM 713 C C . SER A 1 105 ? 2.787 6.330 -6.602 1.00 86.75 105 SER A C 1
ATOM 715 O O . SER A 1 105 ? 1.602 6.579 -6.382 1.00 86.75 105 SER A O 1
ATOM 717 N N . GLY A 1 106 ? 3.284 6.338 -7.841 1.00 84.31 106 GLY A N 1
ATOM 718 C CA . GLY A 1 106 ? 2.499 6.767 -9.004 1.00 84.31 106 GLY A CA 1
ATOM 719 C C . GLY A 1 106 ? 1.571 5.691 -9.562 1.00 84.31 106 GLY A C 1
ATOM 720 O O . GLY A 1 106 ? 0.380 5.945 -9.724 1.00 84.31 106 GLY A O 1
ATOM 721 N N . TRP A 1 107 ? 2.074 4.485 -9.837 1.00 88.56 107 TRP A N 1
ATOM 722 C CA . TRP A 1 107 ? 1.276 3.368 -10.370 1.00 88.56 107 TRP A CA 1
ATOM 723 C C . TRP A 1 107 ? 1.646 2.032 -9.721 1.00 88.56 107 TRP A C 1
ATOM 725 O O . TRP A 1 107 ? 2.635 1.923 -9.006 1.00 88.56 107 TRP A O 1
ATOM 735 N N . SER A 1 108 ? 0.865 0.989 -10.004 1.00 92.44 108 SER A N 1
ATOM 736 C CA . SER A 1 108 ? 1.036 -0.318 -9.375 1.00 92.44 108 SER A CA 1
ATOM 737 C C . SER A 1 108 ? 2.320 -1.021 -9.796 1.00 92.44 108 SER A C 1
ATOM 739 O O . SER A 1 108 ? 2.483 -1.329 -10.978 1.00 92.44 108 SER A O 1
ATOM 741 N N . ASN A 1 109 ? 3.179 -1.360 -8.841 1.00 96.19 109 ASN A N 1
ATOM 742 C CA . ASN A 1 109 ? 4.203 -2.377 -9.054 1.00 96.19 109 ASN A CA 1
ATOM 743 C C . ASN A 1 109 ? 3.660 -3.764 -8.697 1.00 96.19 109 ASN A C 1
ATOM 745 O O . ASN A 1 109 ? 2.844 -3.899 -7.789 1.00 96.19 109 ASN A O 1
ATOM 749 N N . SER A 1 110 ? 4.113 -4.797 -9.398 1.00 97.62 110 SER A N 1
ATOM 750 C CA . SER A 1 110 ? 3.731 -6.189 -9.184 1.00 97.62 110 SER A CA 1
ATOM 751 C C . SER A 1 110 ? 4.966 -7.081 -9.105 1.00 97.62 110 SER A C 1
ATOM 753 O O . SER A 1 110 ? 5.825 -7.052 -9.982 1.00 97.62 110 SER A O 1
ATOM 755 N N . GLY A 1 111 ? 5.055 -7.918 -8.078 1.00 97.69 111 GLY A N 1
ATOM 756 C CA . GLY A 1 111 ? 6.159 -8.858 -7.901 1.00 97.69 111 GLY A CA 1
ATOM 757 C C . GLY A 1 111 ? 7.017 -8.509 -6.697 1.00 97.69 111 GLY A C 1
ATOM 758 O O . GLY A 1 111 ? 6.475 -8.271 -5.619 1.00 97.69 111 GLY A O 1
ATOM 759 N N . LEU A 1 112 ? 8.339 -8.559 -6.845 1.00 98.19 112 LEU A N 1
ATOM 760 C CA . LEU A 1 112 ? 9.268 -8.495 -5.720 1.00 98.19 112 LEU A CA 1
ATOM 761 C C . LEU A 1 112 ? 10.279 -7.368 -5.899 1.00 98.19 112 LEU A C 1
ATOM 763 O O . LEU A 1 112 ? 10.918 -7.286 -6.943 1.00 98.19 112 LEU A O 1
ATOM 767 N N . PHE A 1 113 ? 10.497 -6.562 -4.863 1.00 98.00 113 PHE A N 1
ATOM 768 C CA . PHE A 1 113 ? 11.586 -5.577 -4.817 1.00 98.00 113 PHE A CA 1
ATOM 769 C C . PHE A 1 113 ? 11.597 -4.570 -5.976 1.00 98.00 113 PHE A C 1
ATOM 771 O O . PHE A 1 113 ? 12.658 -4.053 -6.320 1.00 98.00 113 PHE A O 1
ATOM 778 N N . ASN A 1 114 ? 10.456 -4.297 -6.613 1.00 97.44 114 ASN A N 1
ATOM 779 C CA . ASN A 1 114 ? 10.428 -3.273 -7.648 1.00 97.44 114 ASN A CA 1
ATOM 780 C C . ASN A 1 114 ? 10.364 -1.886 -7.013 1.00 97.44 114 ASN A C 1
ATOM 782 O O . ASN A 1 114 ? 9.581 -1.683 -6.090 1.00 97.44 114 ASN A O 1
ATOM 786 N N . SER A 1 115 ? 11.128 -0.934 -7.532 1.00 96.38 115 SER A N 1
ATOM 787 C CA . SER A 1 115 ? 11.135 0.452 -7.080 1.00 96.38 115 SER A CA 1
ATOM 788 C C . SER A 1 115 ? 10.865 1.423 -8.227 1.00 96.38 115 SER A C 1
ATOM 790 O O . SER A 1 115 ? 11.198 1.154 -9.379 1.00 96.38 115 SER A O 1
ATOM 792 N N . GLY A 1 116 ? 10.257 2.565 -7.931 1.00 93.12 116 GLY A N 1
ATOM 793 C CA . GLY A 1 116 ? 10.063 3.623 -8.920 1.00 93.12 116 GLY A CA 1
ATOM 794 C C . GLY A 1 116 ? 8.709 4.292 -8.807 1.00 93.12 116 GLY A C 1
ATOM 795 O O . GLY A 1 116 ? 7.676 3.619 -8.766 1.00 93.12 116 GLY A O 1
ATOM 796 N N . ASP A 1 117 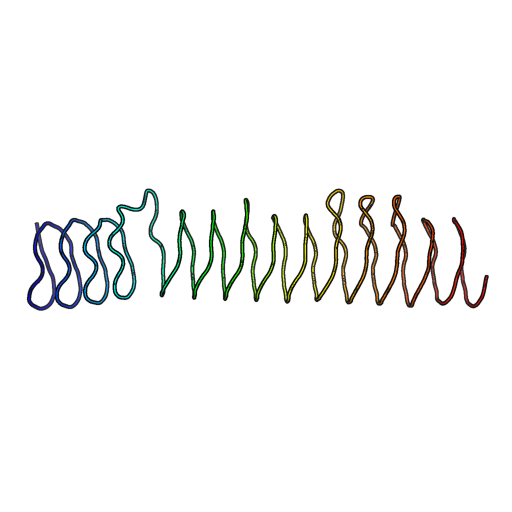? 8.705 5.622 -8.786 1.00 90.44 117 ASP A N 1
ATOM 797 C CA . ASP A 1 117 ? 7.472 6.389 -8.637 1.00 90.44 117 ASP A CA 1
ATOM 798 C C . ASP A 1 117 ? 6.556 6.280 -9.855 1.00 90.44 117 ASP A C 1
ATOM 800 O O . ASP A 1 117 ? 5.343 6.230 -9.693 1.00 90.44 117 ASP A O 1
ATOM 804 N N . GLY A 1 118 ? 7.091 6.119 -11.062 1.00 89.44 118 GLY A N 1
ATOM 805 C CA . GLY A 1 118 ? 6.320 5.866 -12.280 1.00 89.44 118 GLY A CA 1
ATOM 806 C C . GLY A 1 118 ? 5.576 4.528 -12.267 1.00 89.44 118 GLY A C 1
ATOM 807 O O . GLY A 1 118 ? 4.637 4.337 -13.042 1.00 89.44 118 GLY A O 1
ATOM 808 N N . GLY A 1 119 ? 5.930 3.630 -11.343 1.00 90.81 119 GLY A N 1
ATOM 809 C CA . GLY A 1 119 ? 5.236 2.373 -11.099 1.00 90.81 119 GLY A CA 1
ATOM 810 C C . GLY A 1 119 ? 5.232 1.436 -12.307 1.00 90.81 119 GLY A C 1
ATOM 811 O O . GLY A 1 119 ? 6.119 1.474 -13.154 1.00 90.81 119 GLY A O 1
ATOM 812 N N . ARG A 1 120 ? 4.213 0.573 -12.414 1.00 94.56 120 ARG A N 1
ATOM 813 C CA . ARG A 1 120 ? 4.044 -0.403 -13.518 1.00 94.56 120 ARG A CA 1
ATOM 814 C C . ARG A 1 120 ? 5.226 -1.352 -13.704 1.00 94.56 120 ARG A C 1
ATOM 816 O O . ARG A 1 120 ? 5.350 -1.972 -14.758 1.00 94.56 120 ARG A O 1
ATOM 823 N N . ASN A 1 121 ? 6.067 -1.497 -12.689 1.00 95.94 121 ASN A N 1
ATOM 824 C CA . ASN A 1 121 ? 7.123 -2.485 -12.717 1.00 95.94 121 ASN A CA 1
ATOM 825 C C . ASN A 1 121 ? 6.529 -3.858 -12.407 1.00 95.94 121 ASN A C 1
ATOM 827 O O . ASN A 1 121 ? 5.830 -4.014 -11.410 1.00 95.94 121 ASN A O 1
ATOM 831 N N . SER A 1 122 ? 6.793 -4.850 -13.249 1.00 97.31 122 SER A N 1
ATOM 832 C CA . SER A 1 122 ? 6.302 -6.216 -13.091 1.00 97.31 122 SER A CA 1
ATOM 833 C C . SER A 1 122 ? 7.456 -7.205 -13.103 1.00 97.31 122 SER A C 1
ATOM 835 O O . SER A 1 122 ? 8.145 -7.356 -14.105 1.00 97.31 122 SER A O 1
ATOM 837 N N . GLY A 1 123 ? 7.640 -7.955 -12.028 1.00 97.06 123 GLY A N 1
ATOM 838 C CA . GLY A 1 123 ? 8.727 -8.920 -11.912 1.00 97.06 123 GLY A CA 1
ATOM 839 C C . GLY A 1 123 ? 9.581 -8.618 -10.701 1.00 97.06 123 GLY A C 1
ATOM 840 O O . GLY A 1 123 ? 9.035 -8.288 -9.648 1.00 97.06 123 GLY A O 1
ATOM 841 N N . TRP A 1 124 ? 10.887 -8.835 -10.805 1.00 97.62 124 TRP A N 1
ATOM 842 C CA . TRP A 1 124 ? 11.784 -8.836 -9.657 1.00 97.62 124 TRP A CA 1
ATOM 843 C C . TRP A 1 124 ? 12.866 -7.773 -9.814 1.00 97.62 124 TRP A C 1
ATOM 845 O O . TRP A 1 124 ? 13.578 -7.761 -10.813 1.00 97.62 124 TRP A O 1
ATOM 855 N N . VAL A 1 125 ? 13.044 -6.941 -8.790 1.00 97.25 125 VAL A N 1
ATOM 856 C CA . VAL A 1 125 ? 14.171 -6.003 -8.658 1.00 97.25 125 VAL A CA 1
ATOM 857 C C . VAL A 1 125 ? 14.247 -4.963 -9.787 1.00 97.25 125 VAL A C 1
ATOM 859 O O . VAL A 1 125 ? 15.330 -4.494 -10.124 1.00 97.25 125 VAL A O 1
ATOM 862 N N . ASN A 1 126 ? 13.128 -4.601 -10.418 1.00 96.94 126 ASN A N 1
ATOM 863 C CA . ASN A 1 126 ? 13.156 -3.534 -11.418 1.00 96.94 126 ASN A CA 1
ATOM 864 C C . ASN A 1 126 ? 13.146 -2.159 -10.746 1.00 96.94 126 ASN A C 1
ATOM 866 O O . ASN A 1 126 ? 12.399 -1.966 -9.791 1.00 96.94 126 ASN A O 1
ATOM 870 N N . SER A 1 127 ? 13.915 -1.202 -11.258 1.00 96.12 127 SER A N 1
ATOM 871 C CA . SER A 1 127 ? 14.014 0.148 -10.703 1.00 96.12 127 SER A CA 1
ATOM 872 C C . SER A 1 127 ? 13.974 1.230 -11.782 1.00 96.12 127 SER A C 1
ATOM 874 O O . SER A 1 127 ? 14.436 1.018 -12.899 1.00 96.12 127 SER A O 1
ATOM 876 N N . GLY A 1 128 ? 13.438 2.402 -11.453 1.00 93.00 128 GLY A N 1
ATOM 877 C CA . GLY A 1 128 ? 13.437 3.564 -12.346 1.00 93.00 128 GLY A CA 1
ATOM 878 C C . GLY A 1 128 ? 12.276 4.505 -12.063 1.00 93.00 128 GLY A C 1
ATOM 879 O O . GLY A 1 128 ? 11.158 4.053 -11.818 1.00 93.00 128 GLY A O 1
ATOM 880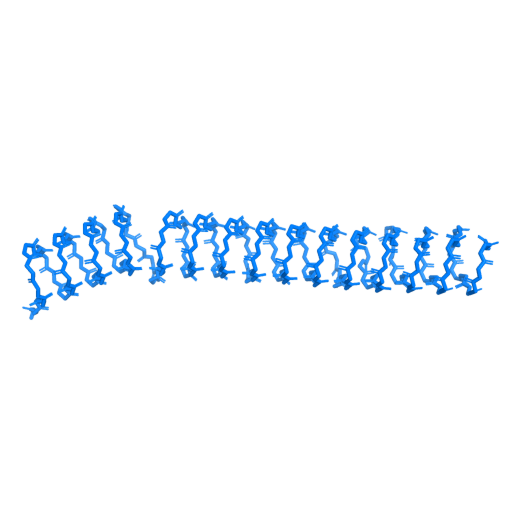 N N . ASP A 1 129 ? 12.537 5.811 -12.080 1.00 90.12 129 ASP A N 1
ATOM 881 C CA . ASP A 1 129 ? 11.551 6.826 -11.697 1.00 90.12 129 ASP A CA 1
ATOM 882 C C . ASP A 1 129 ? 10.346 6.881 -12.645 1.00 90.12 129 ASP A C 1
ATOM 884 O O . ASP A 1 129 ? 9.258 7.226 -12.201 1.00 90.12 129 ASP A O 1
ATOM 888 N N . GLY A 1 130 ? 10.492 6.531 -13.926 1.00 88.12 130 GLY A N 1
ATOM 889 C CA . GLY A 1 130 ? 9.391 6.410 -14.890 1.00 88.12 130 GLY A CA 1
ATOM 890 C C . GLY A 1 130 ? 8.769 5.008 -14.953 1.00 88.12 130 GLY A C 1
ATOM 891 O O . GLY A 1 130 ? 7.651 4.851 -15.461 1.00 88.12 130 GLY A O 1
ATOM 892 N N . GLY A 1 131 ? 9.455 4.008 -14.397 1.00 90.88 131 GLY A N 1
ATOM 893 C CA . GLY A 1 131 ? 8.971 2.647 -14.196 1.00 90.88 131 GLY A CA 1
ATOM 894 C C . GLY A 1 131 ? 8.679 1.904 -15.500 1.00 90.88 131 GLY A C 1
ATOM 895 O O . GLY A 1 131 ? 9.407 2.025 -16.480 1.00 90.88 131 GLY A O 1
ATOM 896 N N . GLN A 1 132 ? 7.593 1.130 -15.539 1.00 95.50 132 GLN A N 1
ATOM 897 C CA . GLN A 1 132 ? 7.165 0.336 -16.706 1.00 95.50 132 GLN A CA 1
ATOM 898 C C . GLN A 1 132 ? 8.156 -0.760 -17.116 1.00 95.50 132 GLN A C 1
ATOM 900 O O . GLN A 1 132 ? 8.200 -1.177 -18.275 1.00 95.50 132 GLN A O 1
ATOM 905 N N . ASN A 1 133 ? 8.940 -1.252 -16.165 1.00 96.19 133 ASN A N 1
ATOM 906 C CA . ASN A 1 133 ? 9.862 -2.344 -16.410 1.00 96.19 133 ASN A CA 1
ATOM 907 C C . ASN A 1 133 ? 9.194 -3.703 -16.224 1.00 96.19 133 ASN A C 1
ATOM 909 O O . ASN A 1 133 ? 8.372 -3.890 -15.332 1.00 96.19 133 ASN A O 1
ATOM 913 N N . SER A 1 134 ? 9.583 -4.695 -17.018 1.00 97.44 134 SER A N 1
ATOM 914 C CA . SER A 1 134 ? 9.095 -6.063 -16.877 1.00 97.44 134 SER A CA 1
ATOM 915 C C . SER A 1 134 ? 10.220 -7.093 -16.908 1.00 97.44 134 SER A C 1
ATOM 917 O O . SER A 1 134 ? 11.067 -7.089 -17.795 1.00 97.44 134 SER A O 1
ATOM 919 N N . GLY A 1 135 ? 10.216 -8.014 -15.948 1.00 96.69 135 GLY A N 1
ATOM 920 C CA . GLY A 1 135 ? 11.200 -9.087 -15.833 1.00 96.69 135 GLY A CA 1
ATOM 921 C C . GLY A 1 135 ? 12.138 -8.910 -14.642 1.00 96.69 135 GLY A C 1
ATOM 922 O O . GLY A 1 135 ? 11.666 -8.613 -13.545 1.00 96.69 135 GLY A O 1
ATOM 923 N N . LEU A 1 136 ? 13.430 -9.179 -14.823 1.00 97.88 136 LEU A N 1
ATOM 924 C CA . LEU A 1 136 ? 14.397 -9.316 -13.732 1.00 97.88 136 LEU A CA 1
ATOM 925 C C . LEU A 1 136 ? 15.461 -8.224 -13.798 1.00 97.88 136 LEU A C 1
ATOM 927 O O . LEU A 1 136 ? 16.326 -8.262 -14.663 1.00 97.88 136 LEU A O 1
ATOM 931 N N . HIS A 1 137 ? 15.475 -7.329 -12.821 1.00 97.12 137 HIS A N 1
ATOM 932 C CA . HIS A 1 137 ? 16.556 -6.372 -12.626 1.00 97.12 137 HIS A CA 1
ATOM 933 C C . HIS A 1 137 ? 16.803 -5.473 -13.845 1.00 97.12 137 HIS A C 1
ATOM 935 O O . HIS A 1 137 ? 17.912 -5.389 -14.367 1.00 97.12 137 HIS A O 1
ATOM 941 N N . ASN A 1 138 ? 15.752 -4.816 -14.326 1.00 96.62 138 ASN A N 1
ATOM 942 C CA . ASN A 1 138 ? 15.898 -3.713 -15.268 1.00 96.62 138 ASN A CA 1
ATOM 943 C C . ASN A 1 138 ? 15.992 -2.395 -14.492 1.00 96.62 138 ASN A C 1
ATOM 945 O O . ASN A 1 138 ? 15.196 -2.167 -13.583 1.00 96.62 138 ASN A O 1
ATOM 949 N N . THR A 1 139 ? 16.942 -1.542 -14.861 1.00 95.56 139 THR A N 1
ATOM 950 C CA . THR A 1 139 ? 17.102 -0.182 -14.331 1.00 95.56 139 THR A CA 1
ATOM 951 C C . THR A 1 139 ? 16.821 0.830 -15.442 1.00 95.56 139 THR A C 1
ATOM 953 O O . THR A 1 139 ? 17.226 0.604 -16.580 1.00 95.56 139 THR A O 1
ATOM 956 N N . GLY A 1 140 ? 16.143 1.934 -15.139 1.00 92.19 140 GLY A N 1
ATOM 957 C CA . GLY A 1 140 ? 15.636 2.875 -16.148 1.00 92.19 140 GLY A CA 1
ATOM 958 C C . GLY A 1 140 ? 14.148 2.652 -16.395 1.00 92.19 140 GLY A C 1
ATOM 959 O O . GLY A 1 140 ? 13.475 2.116 -15.524 1.00 92.19 140 GLY A O 1
ATOM 960 N N . ASP A 1 141 ? 13.621 3.050 -17.553 1.00 94.12 141 ASP A N 1
ATOM 961 C CA . ASP A 1 141 ? 12.171 3.025 -17.778 1.00 94.12 141 ASP A CA 1
ATOM 962 C C . ASP A 1 141 ? 11.775 2.236 -19.024 1.00 94.12 141 ASP A C 1
ATOM 964 O O . ASP A 1 141 ? 12.442 2.287 -20.054 1.00 94.12 141 ASP A O 1
ATOM 968 N N . THR A 1 142 ? 10.601 1.609 -19.009 1.00 96.00 142 THR A N 1
ATOM 969 C CA . THR A 1 142 ? 10.017 0.962 -20.201 1.00 96.00 142 THR A CA 1
ATOM 970 C C . THR A 1 142 ? 10.901 -0.166 -20.757 1.00 96.00 142 THR A C 1
ATOM 972 O O . THR A 1 142 ? 11.015 -0.343 -21.971 1.00 96.00 142 THR A O 1
ATOM 975 N N . SER A 1 143 ? 11.559 -0.927 -19.880 1.00 96.50 143 SER A N 1
ATOM 976 C CA . SER A 1 143 ? 12.442 -2.029 -20.273 1.00 96.50 143 SER A CA 1
ATOM 977 C C . SER A 1 143 ? 11.803 -3.403 -20.040 1.00 96.50 143 SER A C 1
ATOM 979 O O . SER A 1 143 ? 11.030 -3.600 -19.108 1.00 96.50 143 SER A O 1
ATOM 981 N N . SER A 1 144 ? 12.111 -4.389 -20.884 1.00 97.25 144 SER A N 1
ATOM 982 C CA . SER A 1 144 ? 11.623 -5.769 -20.738 1.00 97.25 144 SER A CA 1
ATOM 983 C C . SER A 1 144 ? 12.748 -6.802 -20.815 1.00 97.25 144 SER A C 1
ATOM 985 O O . SER A 1 144 ? 13.698 -6.647 -21.574 1.00 97.25 144 SER A O 1
ATOM 987 N N . GLY A 1 145 ? 12.646 -7.890 -20.056 1.00 96.38 145 GLY A N 1
ATOM 988 C CA . GLY A 1 145 ? 13.681 -8.923 -19.977 1.00 96.38 145 GLY A CA 1
ATOM 989 C C . GLY A 1 145 ? 14.492 -8.787 -18.694 1.00 96.38 145 GLY A C 1
ATOM 990 O O . GLY A 1 145 ? 13.886 -8.714 -17.625 1.00 96.38 145 GLY A O 1
ATOM 991 N N . GLY A 1 146 ? 15.823 -8.798 -18.745 1.00 97.31 146 GLY A N 1
ATOM 992 C CA . GLY A 1 146 ? 16.570 -8.661 -17.502 1.00 97.31 146 GLY A CA 1
ATOM 993 C C . GLY A 1 146 ? 17.998 -8.168 -17.586 1.00 97.31 146 GLY A C 1
ATOM 994 O O . GLY A 1 146 ? 18.689 -8.360 -18.580 1.00 97.31 146 GLY A O 1
ATOM 995 N N . PHE A 1 147 ? 18.453 -7.570 -16.490 1.00 97.12 147 PHE A N 1
ATOM 996 C CA . PHE A 1 147 ? 19.773 -6.948 -16.383 1.00 97.12 147 PHE A CA 1
ATOM 997 C C . PHE A 1 147 ? 19.992 -5.838 -17.420 1.00 97.12 147 PHE A C 1
ATOM 999 O O . PHE A 1 147 ? 21.095 -5.677 -17.929 1.00 97.12 147 PHE A O 1
ATOM 1006 N N . ASN A 1 148 ? 18.931 -5.108 -17.757 1.00 96.06 148 ASN A N 1
ATOM 1007 C CA . ASN A 1 148 ? 18.965 -3.981 -18.684 1.00 96.06 148 ASN A CA 1
ATOM 1008 C C . ASN A 1 148 ? 19.235 -2.671 -17.932 1.00 96.06 148 ASN A C 1
ATOM 1010 O O . ASN A 1 148 ? 18.739 -2.478 -16.816 1.00 96.06 148 ASN A O 1
ATOM 1014 N N . THR A 1 149 ? 20.001 -1.769 -18.540 1.00 95.62 149 THR A N 1
ATOM 1015 C CA . THR A 1 149 ? 20.375 -0.469 -17.976 1.00 95.62 149 THR A CA 1
ATOM 101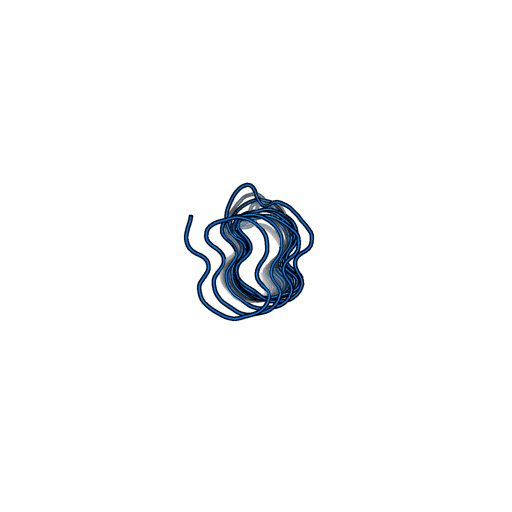6 C C . THR A 1 149 ? 20.048 0.675 -18.928 1.00 95.62 149 THR A C 1
ATOM 1018 O O . THR A 1 149 ? 20.695 0.874 -19.949 1.00 95.62 149 THR A O 1
ATOM 1021 N N . GLY A 1 150 ? 19.048 1.476 -18.569 1.00 92.12 150 GLY A N 1
ATOM 1022 C CA . GLY A 1 150 ? 18.522 2.555 -19.398 1.00 92.12 150 GLY A CA 1
ATOM 1023 C C . GLY A 1 150 ? 17.109 2.263 -19.893 1.00 92.12 150 GLY A C 1
ATOM 1024 O O . GLY A 1 150 ? 16.477 1.272 -19.518 1.00 92.12 150 GLY A O 1
ATOM 1025 N N . SER A 1 151 ? 16.589 3.170 -20.718 1.00 95.00 151 SER A N 1
ATOM 1026 C CA . SER A 1 151 ? 15.171 3.167 -21.074 1.00 95.00 151 SER A CA 1
ATOM 1027 C C . SER A 1 151 ? 14.885 2.533 -22.434 1.00 95.00 151 SER A C 1
ATOM 1029 O O . SER A 1 151 ? 15.671 2.662 -23.373 1.00 95.00 151 SER A O 1
ATOM 1031 N N . GLY A 1 152 ? 13.725 1.884 -22.557 1.00 95.38 152 GLY A N 1
ATOM 1032 C CA . GLY A 1 152 ? 13.220 1.344 -23.822 1.00 95.38 152 GLY A CA 1
ATOM 1033 C C . GLY A 1 152 ? 13.941 0.084 -24.298 1.00 95.38 152 GLY A C 1
ATOM 1034 O O . GLY A 1 152 ? 14.014 -0.171 -25.502 1.00 95.38 152 GLY A O 1
ATOM 1035 N N . GLN A 1 153 ? 14.514 -0.693 -23.380 1.00 96.38 153 GLN A N 1
ATOM 1036 C CA . GLN A 1 153 ? 15.279 -1.883 -23.727 1.00 96.38 153 GLN A CA 1
ATOM 1037 C C . GLN A 1 153 ? 14.399 -3.131 -23.748 1.00 96.38 153 GLN A C 1
ATOM 1039 O O . GLN A 1 153 ? 13.318 -3.205 -23.172 1.00 96.38 153 GLN A O 1
ATOM 1044 N N . SER A 1 154 ? 14.841 -4.153 -24.465 1.00 96.44 154 SER A N 1
ATOM 1045 C CA . SER A 1 154 ? 14.183 -5.461 -24.473 1.00 96.44 154 SER A CA 1
ATOM 1046 C C . SER A 1 154 ? 15.248 -6.543 -24.498 1.00 96.44 154 SER A C 1
ATOM 1048 O O . SER A 1 154 ? 16.250 -6.353 -25.165 1.00 96.44 154 SER A O 1
ATOM 1050 N N . GLY A 1 155 ? 15.074 -7.679 -23.835 1.00 94.94 155 GLY A N 1
ATOM 1051 C CA . GLY A 1 155 ? 16.078 -8.752 -23.816 1.00 94.94 155 GLY A CA 1
ATOM 1052 C C . GLY A 1 155 ? 16.982 -8.706 -22.587 1.00 94.94 155 GLY A C 1
ATOM 1053 O O . GLY A 1 155 ? 16.522 -8.333 -21.513 1.00 94.94 155 GLY A O 1
ATOM 1054 N N . PHE A 1 156 ? 18.229 -9.162 -22.724 1.00 96.56 156 PHE A N 1
ATOM 1055 C CA . PHE A 1 156 ? 19.138 -9.331 -21.591 1.00 96.56 156 PHE A CA 1
ATOM 1056 C C . PHE A 1 156 ? 20.431 -8.538 -21.754 1.00 96.56 156 PHE A C 1
ATOM 1058 O O . PHE A 1 156 ? 20.992 -8.530 -22.852 1.00 96.56 156 PHE A O 1
ATOM 1065 N N . PHE A 1 157 ? 20.920 -7.971 -20.647 1.00 93.44 157 PHE A N 1
ATOM 1066 C CA . PHE A 1 157 ? 22.222 -7.297 -20.556 1.00 93.44 157 PHE A CA 1
ATOM 1067 C C . PHE A 1 157 ? 22.384 -6.140 -21.554 1.00 93.44 157 PHE A C 1
ATOM 1069 O O . PHE A 1 157 ? 23.394 -6.072 -22.261 1.00 93.44 157 PHE A O 1
ATOM 1076 N N . ARG A 1 158 ? 21.363 -5.282 -21.664 1.00 85.38 158 ARG A N 1
ATOM 1077 C CA . ARG A 1 158 ? 21.382 -4.101 -22.539 1.00 85.38 158 ARG A CA 1
ATOM 1078 C C . ARG A 1 158 ? 21.703 -2.798 -21.816 1.00 85.38 158 ARG A C 1
ATOM 1080 O O . ARG A 1 158 ? 21.618 -2.741 -20.567 1.00 85.38 158 ARG A O 1
#

Radius of gyration: 21.12 Å; chains: 1; bounding box: 53×19×58 Å

Sequence (158 aa):
MLNTGDFNAGFINTGLGNSGDSNTGLFNAGSFNSGIGSAVNQSVSNSGFGNTGTGNSGFFNSGTAQSGIGNSGTNFNTGFFNSGGLNSGFANFGGNNTGAFNSGSGWSNSGLFNSGDGGRNSGWVNSGDGGQNSGLHNTGDTSSGGFNTGSGQSGFFR

Secondary structure (DSSP, 8-state):
---BSSS-BSSS-EEES-BSSS-EEES--SSS-EEES--S--SS--EEES-EEES-EEES-EEES-EEES-EESS--EEES-EEES-EEES-EEES-EEES-EESSS--EEES-B-TT---EEES-B-SS---EEES-BSSS-EEES-BSSS-EEE--

InterPro domains:
  IPR002989 Mycobacterial pentapeptide repeat [PF01469] (3-38)

pLDDT: mean 92.01, std 6.09, range [60.06, 98.5]

Foldseek 3Di:
DDEDEPCEDDECEYEENEDEENEYYENECEYQEDEYNHNYHEPHYEHYECEDAHCEYEENEYYYQEEYYCEYEYEYEYEYNEYYYCEYYENEYEDNEYEYCEYEHCYYAYYENEYEPLHCEYEYNEYEPVDVEYYENAYAHVEYDYPHDYYDYYHYND

Organism: Mycobacterium kansasii (NCBI:txid1768)